Protein AF-A0A2E7LQ49-F1 (afdb_monomer_lite)

Secondary structure (DSSP, 8-state):
-EEE--SSSS-EEEEETTTEEEEE----S--GGGTTTSHHHHHHHHHHHHHHHHHTHHHHT--TT-EEEEEEHHHHHHHHHHHH------TTS-TTS----SEEEEES-----STT-

Radius of gyration: 13.6 Å; chains: 1; bounding box: 37×28×38 Å

pLDDT: mean 70.11, std 20.24, range [34.19, 93.44]

Foldseek 3Di:
DDWDDFDDDAFTWADDLPAETEGQGDGPPPDCVCVPVCLLVSLQRLLRRLLVCLVCVVVSVHDNQHYAYEYEAASLCSSVCLAPPDDSHDPVDDPVRGSHHPYYHYHNYDPDPDPVD

Sequence (117 aa):
MIPIAAAAGSGDVYVDGDVSCVATVTSGDGDISDCLIEFFACIEDGKSAIRWVREHASELGIDPNRLAAGGGSAGGHVAATTGVLKGLDNPAEDASVSSRPRALVLFNPVIDTTEKG

Structure (mmCIF, N/CA/C/O backbone):
data_AF-A0A2E7LQ49-F1
#
_entry.id   AF-A0A2E7LQ49-F1
#
loop_
_atom_site.group_PDB
_atom_site.id
_atom_site.type_symbol
_atom_site.label_atom_id
_atom_site.label_alt_id
_atom_site.label_comp_id
_atom_site.label_asym_id
_atom_site.label_entity_id
_atom_site.label_seq_id
_atom_site.pdbx_PDB_ins_code
_atom_site.Cartn_x
_atom_site.Cartn_y
_atom_site.Cartn_z
_atom_site.occupancy
_atom_site.B_iso_or_equiv
_atom_site.auth_seq_id
_atom_site.auth_comp_id
_atom_site.auth_asym_id
_atom_site.auth_atom_id
_atom_site.pdbx_PDB_model_num
ATOM 1 N N . MET A 1 1 ? -5.382 18.056 3.407 1.00 44.44 1 MET A N 1
ATOM 2 C CA . MET A 1 1 ? -4.162 17.224 3.349 1.00 44.44 1 MET A CA 1
ATOM 3 C C . MET A 1 1 ? -3.296 17.482 4.569 1.00 44.44 1 MET A C 1
ATOM 5 O O . MET A 1 1 ? -2.784 18.585 4.721 1.00 44.44 1 MET A O 1
ATOM 9 N N . ILE A 1 2 ? -3.187 16.489 5.450 1.00 36.31 2 ILE A N 1
ATOM 10 C CA . ILE A 1 2 ? -2.263 16.493 6.593 1.00 36.31 2 ILE A CA 1
ATOM 11 C C . ILE A 1 2 ? -1.133 15.513 6.239 1.00 36.31 2 ILE A C 1
ATOM 13 O O . ILE A 1 2 ? -1.457 14.379 5.876 1.00 36.31 2 ILE A O 1
ATOM 17 N N . PRO A 1 3 ? 0.150 15.919 6.282 1.00 41.72 3 PRO A N 1
ATOM 18 C CA . PRO A 1 3 ? 1.257 14.993 6.084 1.00 41.72 3 PRO A CA 1
ATOM 19 C C . PRO A 1 3 ? 1.373 14.083 7.307 1.00 41.72 3 PRO A C 1
ATOM 21 O O . PRO A 1 3 ? 1.399 14.562 8.443 1.00 41.72 3 PRO A O 1
ATOM 24 N N . ILE A 1 4 ? 1.431 12.775 7.078 1.00 47.84 4 ILE A N 1
ATOM 25 C CA . ILE A 1 4 ? 1.702 11.794 8.126 1.00 47.84 4 ILE A CA 1
ATOM 26 C C . ILE A 1 4 ? 2.939 11.009 7.707 1.00 47.84 4 ILE A C 1
ATOM 28 O O . ILE A 1 4 ? 2.953 10.366 6.659 1.00 47.84 4 ILE A O 1
ATOM 32 N N . ALA A 1 5 ? 3.986 11.074 8.527 1.00 42.88 5 ALA A N 1
ATOM 33 C CA . ALA A 1 5 ? 5.168 10.242 8.364 1.00 42.88 5 ALA A CA 1
ATOM 34 C C . ALA A 1 5 ? 4.822 8.831 8.859 1.00 42.88 5 ALA A C 1
ATOM 36 O O . ALA A 1 5 ? 4.771 8.597 10.066 1.0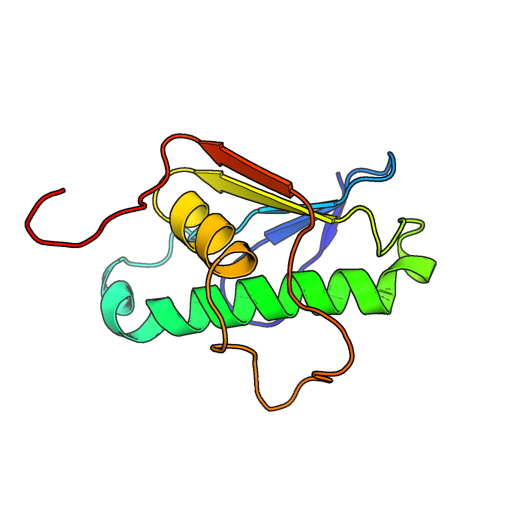0 42.88 5 ALA A O 1
ATOM 37 N N . ALA A 1 6 ? 4.531 7.909 7.944 1.00 44.59 6 ALA A N 1
ATOM 38 C CA . ALA A 1 6 ? 4.318 6.508 8.285 1.00 44.59 6 ALA A CA 1
ATOM 39 C C . ALA A 1 6 ? 5.563 5.695 7.902 1.00 44.59 6 ALA A C 1
ATOM 41 O O . ALA A 1 6 ? 6.025 5.788 6.772 1.00 44.59 6 ALA A O 1
ATOM 42 N N . ALA A 1 7 ? 6.075 4.944 8.883 1.00 38.78 7 ALA A N 1
ATOM 43 C CA . ALA A 1 7 ? 7.149 3.946 8.826 1.00 38.78 7 ALA A CA 1
ATOM 44 C C . ALA A 1 7 ? 8.398 4.306 7.984 1.00 38.78 7 ALA A C 1
ATOM 46 O O . ALA A 1 7 ? 8.489 4.016 6.802 1.00 38.78 7 ALA A O 1
ATOM 47 N N . ALA A 1 8 ? 9.365 4.911 8.684 1.00 36.47 8 ALA A N 1
ATOM 48 C CA . ALA A 1 8 ? 10.816 4.801 8.504 1.00 36.47 8 ALA A CA 1
ATOM 49 C C . ALA A 1 8 ? 11.389 4.758 7.073 1.00 36.47 8 ALA A C 1
ATOM 51 O O . ALA A 1 8 ? 11.779 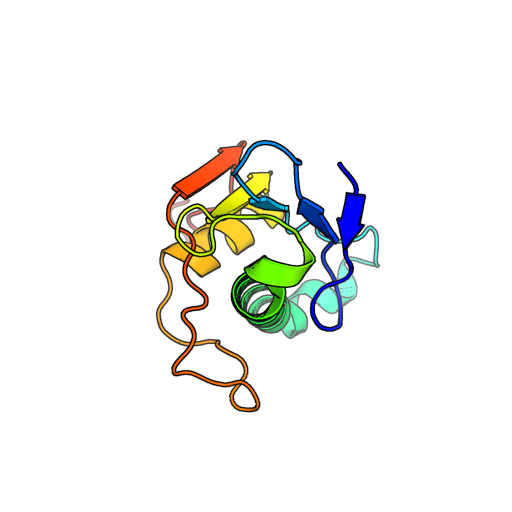3.699 6.617 1.00 36.47 8 ALA A O 1
ATOM 52 N N . GLY A 1 9 ? 11.658 5.923 6.474 1.00 37.69 9 GLY A N 1
ATOM 53 C CA . GLY A 1 9 ? 12.816 6.020 5.574 1.00 37.69 9 GLY A CA 1
ATOM 54 C C . GLY A 1 9 ? 12.702 6.995 4.420 1.00 37.69 9 GLY A C 1
ATOM 55 O O . GLY A 1 9 ? 13.626 7.780 4.226 1.00 37.69 9 GLY A O 1
ATOM 56 N N . SER A 1 10 ? 11.608 6.988 3.655 1.00 40.03 10 SER A N 1
ATOM 57 C CA . SER A 1 10 ? 11.687 7.645 2.340 1.00 40.03 10 SER A CA 1
ATOM 58 C C . SER A 1 10 ? 10.400 8.196 1.714 1.00 40.03 10 SER A C 1
ATOM 60 O O . SER A 1 10 ? 10.511 8.757 0.631 1.00 40.03 10 SER A O 1
ATOM 62 N N . GLY A 1 11 ? 9.214 8.129 2.341 1.00 43.34 11 GLY A N 1
ATOM 63 C CA . GLY A 1 11 ? 7.964 8.584 1.697 1.00 43.34 11 GLY A CA 1
ATOM 64 C C . GLY A 1 11 ? 6.945 9.281 2.608 1.00 43.34 11 GLY A C 1
ATOM 65 O O . GLY A 1 11 ? 6.770 8.915 3.768 1.00 43.34 11 GLY A O 1
ATOM 66 N N . ASP A 1 12 ? 6.232 10.266 2.053 1.00 46.38 12 ASP A N 1
ATOM 67 C CA . ASP A 1 12 ? 5.145 10.992 2.724 1.00 46.38 12 ASP A CA 1
ATOM 68 C C . ASP A 1 12 ? 3.773 10.344 2.456 1.00 46.38 12 ASP A C 1
ATOM 70 O O . ASP A 1 12 ? 3.353 10.162 1.313 1.00 46.38 12 ASP A O 1
ATOM 74 N N . VAL A 1 13 ? 2.987 10.066 3.498 1.00 51.34 13 VAL A N 1
ATOM 75 C CA . VAL A 1 13 ? 1.586 9.653 3.324 1.00 51.34 13 VAL A CA 1
ATOM 76 C C . VAL A 1 13 ? 0.675 10.875 3.377 1.00 51.34 13 VAL A C 1
ATOM 78 O O . VAL A 1 13 ? 0.699 11.639 4.344 1.00 51.34 13 VAL A O 1
ATOM 81 N N . TYR A 1 14 ? -0.188 11.031 2.367 1.00 50.12 14 TYR A N 1
ATOM 82 C CA . TYR A 1 14 ? -1.162 12.118 2.309 1.00 50.12 14 TYR A CA 1
ATOM 83 C C . TYR A 1 14 ? -2.570 11.594 2.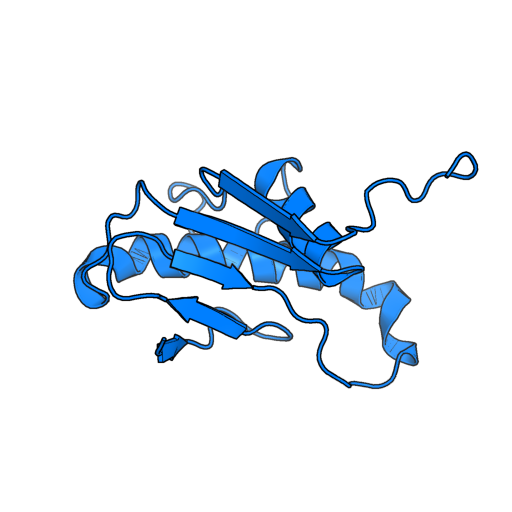604 1.00 50.12 14 TYR A C 1
ATOM 85 O O . TYR A 1 14 ? -3.153 10.802 1.860 1.00 50.12 14 TYR A O 1
ATOM 93 N N . VAL A 1 15 ? -3.149 12.074 3.704 1.00 48.78 15 VAL A N 1
ATOM 94 C CA . VAL A 1 15 ? -4.546 11.801 4.053 1.00 48.78 15 VAL A CA 1
ATOM 95 C C . VAL A 1 15 ? -5.395 13.007 3.665 1.00 48.78 15 VAL A C 1
ATOM 97 O O . VAL A 1 15 ? -5.160 14.128 4.139 1.00 48.78 15 VAL A O 1
ATOM 100 N N . ASP A 1 16 ? -6.367 12.787 2.778 1.00 42.12 16 ASP A N 1
ATOM 101 C CA . ASP A 1 16 ? -7.430 13.751 2.516 1.00 42.12 16 ASP A CA 1
ATOM 102 C C . ASP A 1 16 ? -8.670 13.389 3.340 1.00 42.12 16 ASP A C 1
ATOM 104 O O . ASP A 1 16 ? -9.042 12.220 3.441 1.00 42.12 16 ASP A O 1
ATOM 108 N N . GLY A 1 17 ? -9.268 14.395 3.982 1.00 36.28 17 GLY A N 1
ATOM 109 C CA . GLY A 1 17 ? -10.305 14.219 5.009 1.00 36.28 17 GLY A CA 1
ATOM 110 C C . GLY A 1 17 ? -11.628 13.650 4.490 1.00 36.28 17 GLY A C 1
ATOM 111 O O . GLY A 1 17 ? -12.472 13.251 5.288 1.00 36.28 17 GLY A O 1
ATOM 112 N N . ASP A 1 18 ? -11.797 13.558 3.170 1.00 34.19 18 ASP A N 1
ATOM 113 C CA . ASP A 1 18 ? -12.946 12.940 2.522 1.00 34.19 18 ASP A CA 1
ATOM 114 C C . ASP A 1 18 ? -12.641 11.481 2.150 1.00 34.19 18 ASP A C 1
ATOM 116 O O . ASP A 1 18 ? -12.414 11.129 0.998 1.00 34.19 18 ASP A O 1
ATOM 120 N N . VAL A 1 19 ? -12.701 10.591 3.144 1.00 34.31 19 VAL A N 1
ATOM 121 C CA . VAL A 1 19 ? -12.941 9.137 2.990 1.00 34.31 19 VAL A CA 1
ATOM 122 C C . VAL A 1 19 ? -11.986 8.330 2.079 1.00 34.31 19 VAL A C 1
ATOM 124 O O . VAL A 1 19 ? -12.245 7.146 1.841 1.00 34.31 19 VAL A O 1
ATOM 127 N N . SER A 1 20 ? -10.888 8.910 1.585 1.00 38.00 20 SER A N 1
ATOM 128 C CA . SER A 1 20 ? -9.875 8.235 0.766 1.00 38.00 20 SER A CA 1
ATOM 129 C C . SER A 1 20 ? -8.466 8.737 1.073 1.00 38.00 20 SER A C 1
ATOM 131 O O . SER A 1 20 ? -8.113 9.862 0.732 1.00 38.00 20 SER A O 1
ATOM 133 N N . CYS A 1 21 ? -7.637 7.886 1.678 1.00 40.62 21 CYS A N 1
ATOM 134 C CA . CYS A 1 21 ? -6.207 8.167 1.833 1.00 40.62 21 CYS A CA 1
ATOM 135 C C . CYS A 1 21 ? -5.456 7.785 0.564 1.00 40.62 21 CYS A C 1
ATOM 137 O O . CYS A 1 21 ? -5.745 6.732 -0.007 1.00 40.62 21 CYS A O 1
ATOM 139 N N . VAL A 1 22 ? -4.468 8.592 0.173 1.00 47.72 22 VAL A N 1
ATOM 140 C CA . VAL A 1 22 ? -3.517 8.270 -0.893 1.00 47.72 22 VAL A CA 1
ATOM 141 C C . VAL A 1 22 ? -2.124 8.201 -0.272 1.00 47.72 22 VAL A C 1
ATOM 143 O O . VAL A 1 22 ? -1.545 9.220 0.097 1.00 47.72 22 VAL A O 1
ATOM 146 N N . ALA A 1 23 ? -1.565 6.998 -0.142 1.00 48.19 23 ALA A N 1
ATOM 147 C CA . ALA A 1 23 ? -0.137 6.873 0.146 1.00 48.19 23 ALA A CA 1
ATOM 148 C C . ALA A 1 23 ? 0.638 7.311 -1.108 1.00 48.19 23 ALA A C 1
ATOM 150 O O . ALA A 1 23 ? 0.550 6.635 -2.138 1.00 48.19 23 ALA A O 1
ATOM 151 N N . THR A 1 24 ? 1.330 8.454 -1.040 1.00 46.97 24 THR A N 1
ATOM 152 C CA . THR A 1 24 ? 2.142 8.977 -2.145 1.00 46.97 24 THR A CA 1
ATOM 153 C C . THR A 1 24 ? 3.603 8.691 -1.858 1.00 46.97 24 THR A C 1
ATOM 155 O O . THR A 1 24 ? 4.260 9.440 -1.152 1.00 46.97 24 THR A O 1
ATOM 158 N N . VAL A 1 25 ? 4.147 7.621 -2.428 1.00 47.88 25 VAL A N 1
ATOM 159 C CA . VAL A 1 25 ? 5.580 7.364 -2.267 1.00 47.88 25 VAL A CA 1
ATOM 160 C C . VAL A 1 25 ? 6.343 8.301 -3.201 1.00 47.88 25 VAL A C 1
ATOM 162 O O . VAL A 1 25 ? 6.338 8.113 -4.418 1.00 47.88 25 VAL A O 1
ATOM 165 N N . THR A 1 26 ? 6.955 9.348 -2.655 1.00 42.84 26 THR A N 1
ATOM 166 C CA . THR A 1 26 ? 7.909 10.203 -3.366 1.00 42.84 26 THR A CA 1
ATOM 167 C C . THR A 1 26 ? 9.312 9.701 -3.060 1.00 42.84 26 THR A C 1
ATOM 169 O O . THR A 1 26 ? 9.647 9.496 -1.907 1.00 42.84 26 THR A O 1
ATOM 172 N N . SER A 1 27 ? 10.152 9.485 -4.072 1.00 42.22 27 SER A N 1
ATOM 173 C CA . SER A 1 27 ? 11.589 9.348 -3.826 1.00 42.22 27 SER A CA 1
ATOM 174 C C . SER A 1 27 ? 12.094 10.716 -3.364 1.00 42.22 27 SER A C 1
ATOM 176 O O . SER A 1 27 ? 12.035 11.662 -4.151 1.00 42.22 27 SER A O 1
ATOM 178 N N . GLY A 1 28 ? 12.508 10.858 -2.104 1.00 39.88 28 GLY A N 1
ATOM 179 C CA . GLY A 1 28 ? 13.121 12.099 -1.621 1.00 39.88 28 GLY A CA 1
ATOM 180 C C . GLY A 1 28 ? 14.347 12.490 -2.457 1.00 39.88 28 GLY A C 1
ATOM 181 O O . GLY A 1 28 ? 15.008 11.622 -3.022 1.00 39.88 28 GLY A O 1
ATOM 182 N N . ASP A 1 29 ? 14.662 13.788 -2.514 1.00 40.16 29 ASP A N 1
ATOM 183 C CA . ASP A 1 29 ? 15.798 14.401 -3.235 1.00 40.16 29 ASP A CA 1
ATOM 184 C C . ASP A 1 29 ? 17.200 13.990 -2.698 1.00 40.16 29 ASP A C 1
ATOM 186 O O . ASP A 1 29 ? 18.171 14.743 -2.802 1.00 40.16 29 ASP A O 1
ATOM 190 N N . GLY A 1 30 ? 17.317 12.814 -2.077 1.00 39.47 30 GLY A N 1
ATOM 191 C CA . GLY A 1 30 ? 18.569 12.220 -1.623 1.00 39.47 30 GLY A CA 1
ATOM 192 C C . GLY A 1 30 ? 19.362 11.639 -2.792 1.00 39.47 30 GLY A C 1
ATOM 193 O O . GLY A 1 30 ? 18.799 11.089 -3.735 1.00 39.47 30 GLY A O 1
ATOM 194 N N . ASP A 1 31 ? 20.678 11.810 -2.730 1.00 36.88 31 ASP A N 1
ATOM 195 C CA . ASP A 1 31 ? 21.666 11.431 -3.739 1.00 36.88 31 ASP A CA 1
ATOM 196 C C . ASP A 1 31 ? 21.377 10.056 -4.388 1.00 36.88 31 ASP A C 1
ATOM 198 O O . ASP A 1 31 ? 21.218 9.041 -3.712 1.00 36.88 31 ASP A O 1
ATOM 202 N N . ILE A 1 32 ? 21.335 10.003 -5.725 1.00 41.12 32 ILE A N 1
ATOM 203 C CA . ILE A 1 32 ? 20.921 8.826 -6.524 1.00 41.12 32 ILE A CA 1
ATOM 204 C C . ILE A 1 32 ? 21.874 7.616 -6.388 1.00 41.12 32 ILE A C 1
ATOM 206 O O . ILE A 1 32 ? 21.680 6.576 -7.019 1.00 41.12 32 ILE A O 1
ATOM 210 N N . SER A 1 33 ? 22.933 7.751 -5.589 1.00 36.38 33 SER A N 1
ATOM 211 C CA . SER A 1 33 ? 23.966 6.743 -5.355 1.00 36.38 33 SER A CA 1
ATOM 212 C C . SER A 1 33 ? 23.539 5.621 -4.391 1.00 36.38 33 SER A C 1
ATOM 214 O O . SER A 1 33 ? 24.107 4.533 -4.480 1.00 36.38 33 SER A O 1
ATOM 216 N N 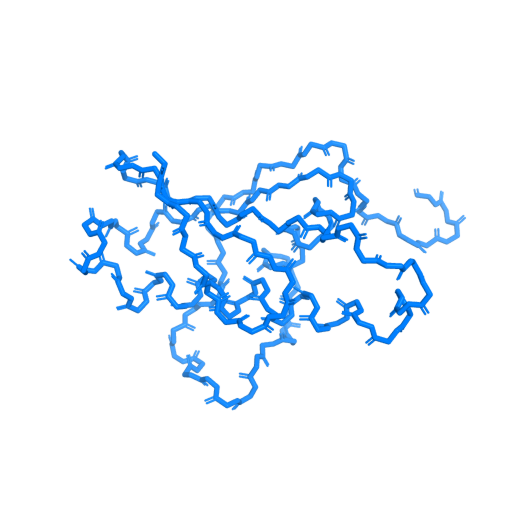. ASP A 1 34 ? 22.479 5.807 -3.594 1.00 40.91 34 ASP A N 1
ATOM 217 C CA . ASP A 1 34 ? 21.877 4.754 -2.744 1.00 40.91 34 ASP A CA 1
ATOM 218 C C . ASP A 1 34 ? 20.837 3.871 -3.486 1.00 40.91 34 ASP A C 1
ATOM 220 O O . ASP A 1 34 ? 20.316 2.881 -2.965 1.00 40.91 34 ASP A O 1
ATOM 224 N N . CYS A 1 35 ? 20.563 4.169 -4.760 1.00 34.88 35 CYS A N 1
ATOM 225 C CA . CYS A 1 35 ? 19.390 3.686 -5.501 1.00 34.88 35 CYS A CA 1
ATOM 226 C C . CYS A 1 35 ? 19.389 2.181 -5.874 1.00 34.88 35 CYS A C 1
ATOM 228 O O . CYS A 1 35 ? 18.382 1.671 -6.362 1.00 34.88 35 CYS A O 1
ATOM 230 N N . LEU A 1 36 ? 20.474 1.431 -5.636 1.00 38.91 36 LEU A N 1
ATOM 231 C CA . LEU A 1 36 ? 20.522 -0.017 -5.926 1.00 38.91 36 LEU A CA 1
ATOM 232 C C . LEU A 1 36 ? 20.347 -0.921 -4.695 1.00 38.91 36 LEU A C 1
ATOM 234 O O . LEU A 1 36 ? 20.045 -2.102 -4.864 1.00 38.91 36 LEU A O 1
ATOM 238 N N . ILE A 1 37 ? 20.502 -0.391 -3.478 1.00 43.25 37 ILE A N 1
ATOM 239 C CA . ILE A 1 37 ? 20.308 -1.140 -2.220 1.00 43.25 37 ILE A CA 1
ATOM 240 C C . ILE A 1 37 ? 18.916 -0.850 -1.615 1.00 43.25 37 ILE A C 1
ATOM 242 O O . ILE A 1 37 ? 18.335 -1.718 -0.971 1.00 43.25 37 ILE A O 1
ATOM 246 N N . GLU A 1 38 ? 18.324 0.308 -1.922 1.00 58.66 38 GLU A N 1
ATOM 247 C CA . GLU A 1 38 ? 17.101 0.832 -1.287 1.00 58.66 38 GLU A CA 1
ATOM 248 C C . GLU A 1 38 ? 15.773 0.453 -1.976 1.00 58.66 38 GLU A C 1
ATOM 250 O O . GLU A 1 38 ? 14.706 0.629 -1.398 1.00 58.66 38 GLU A O 1
ATOM 255 N N . PHE A 1 39 ? 15.770 -0.088 -3.200 1.00 66.38 39 PHE A N 1
ATOM 256 C CA . PHE A 1 39 ? 14.513 -0.262 -3.952 1.00 66.38 39 PHE A CA 1
ATOM 257 C C . PHE A 1 39 ? 13.491 -1.180 -3.253 1.00 66.38 39 PHE A C 1
ATOM 259 O O . PHE A 1 39 ? 12.301 -0.868 -3.199 1.00 66.38 39 PHE A O 1
ATOM 266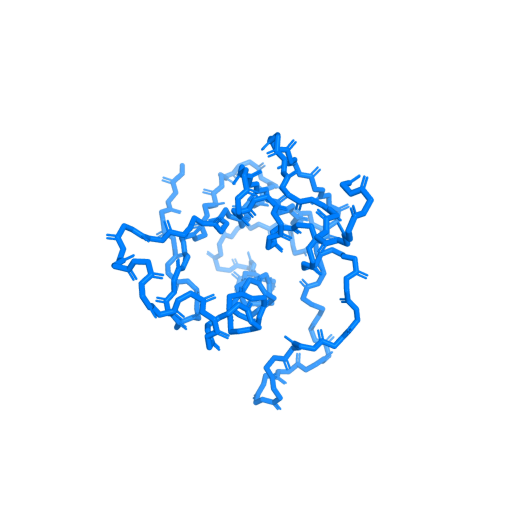 N N . PHE A 1 40 ? 13.942 -2.311 -2.700 1.00 76.69 40 PHE A N 1
ATOM 267 C CA . PHE A 1 40 ? 13.063 -3.199 -1.935 1.00 76.69 40 PHE A CA 1
ATOM 268 C C . PHE A 1 40 ? 12.631 -2.580 -0.601 1.00 76.69 40 PHE A C 1
ATOM 270 O O . PHE A 1 40 ? 11.507 -2.838 -0.176 1.00 76.69 40 PHE A O 1
ATOM 277 N N . ALA A 1 41 ? 13.473 -1.733 0.003 1.00 71.19 41 ALA A N 1
ATOM 278 C CA . ALA A 1 41 ? 13.127 -0.978 1.204 1.00 71.19 41 ALA A CA 1
ATOM 279 C C . ALA A 1 41 ? 12.000 0.023 0.911 1.00 71.19 41 ALA A C 1
ATOM 281 O O . ALA A 1 41 ? 11.004 0.026 1.618 1.00 71.19 41 ALA A O 1
ATOM 282 N N . CYS A 1 42 ? 12.040 0.743 -0.217 1.00 71.38 42 CYS A N 1
ATOM 283 C CA . CYS A 1 42 ? 10.940 1.633 -0.608 1.00 71.38 42 CYS A CA 1
ATOM 284 C C . CYS A 1 42 ? 9.599 0.891 -0.779 1.00 71.38 42 CYS A C 1
ATOM 286 O O . CYS A 1 42 ? 8.536 1.434 -0.477 1.00 71.38 42 CYS A O 1
ATOM 288 N N . ILE A 1 43 ? 9.623 -0.350 -1.284 1.00 77.75 43 ILE A N 1
ATOM 289 C CA . ILE A 1 43 ? 8.410 -1.178 -1.395 1.00 77.75 43 ILE A CA 1
ATOM 290 C C . ILE A 1 43 ? 7.907 -1.593 -0.011 1.00 77.75 43 ILE A C 1
ATOM 292 O O . ILE A 1 43 ? 6.696 -1.551 0.232 1.00 77.75 43 ILE A O 1
ATOM 296 N N . GLU A 1 44 ? 8.822 -1.996 0.869 1.00 82.62 44 GLU A N 1
ATOM 297 C CA . GLU A 1 44 ? 8.523 -2.344 2.255 1.00 82.62 44 GLU A CA 1
ATOM 298 C C . GLU A 1 44 ? 7.918 -1.153 3.008 1.00 82.62 44 GLU A C 1
ATOM 300 O O . GLU A 1 44 ? 6.838 -1.294 3.585 1.00 82.62 44 GLU A O 1
ATOM 305 N N . ASP A 1 45 ? 8.522 0.032 2.911 1.00 75.19 45 ASP A N 1
ATOM 306 C CA . ASP A 1 45 ? 8.028 1.287 3.489 1.00 75.19 45 ASP A CA 1
ATOM 307 C C . ASP A 1 45 ? 6.636 1.627 2.953 1.00 75.19 45 ASP A C 1
ATOM 309 O O . ASP A 1 45 ? 5.712 1.906 3.716 1.00 75.19 45 ASP A O 1
ATOM 313 N N . GLY A 1 46 ? 6.432 1.536 1.634 1.00 76.75 46 GLY A N 1
ATOM 314 C CA . GLY A 1 46 ? 5.135 1.807 1.014 1.00 76.75 46 GLY A CA 1
ATOM 315 C C . GLY A 1 46 ? 4.027 0.869 1.514 1.00 76.75 46 GLY A C 1
ATOM 316 O O . GLY A 1 46 ? 2.889 1.295 1.727 1.00 76.75 46 GLY A O 1
ATOM 317 N N . LYS A 1 47 ? 4.346 -0.411 1.737 1.00 85.12 47 LYS A N 1
ATOM 318 C CA . LYS A 1 47 ? 3.423 -1.399 2.321 1.00 85.12 47 LYS A CA 1
ATOM 319 C C . LYS A 1 47 ? 3.153 -1.125 3.802 1.00 85.12 47 LYS A C 1
ATOM 321 O O . LYS A 1 47 ? 1.989 -1.162 4.215 1.00 85.12 47 LYS A O 1
ATOM 326 N N . SER A 1 48 ? 4.201 -0.822 4.560 1.00 83.88 48 SER A N 1
ATOM 327 C CA . SER A 1 48 ? 4.156 -0.483 5.987 1.00 83.88 48 SER A CA 1
ATOM 328 C C . SER A 1 48 ? 3.305 0.767 6.223 1.00 83.88 48 SER A C 1
ATOM 330 O O . SER A 1 48 ? 2.408 0.781 7.061 1.00 83.88 48 SER A O 1
ATOM 332 N N . ALA A 1 49 ? 3.457 1.783 5.374 1.00 78.38 49 ALA A N 1
ATOM 333 C CA . ALA A 1 49 ? 2.648 2.993 5.385 1.00 78.38 49 ALA A CA 1
ATOM 334 C C . ALA A 1 49 ? 1.144 2.712 5.222 1.00 78.38 49 ALA A C 1
ATOM 336 O O . ALA A 1 49 ? 0.320 3.226 5.981 1.00 78.38 49 ALA A O 1
ATOM 337 N N . ILE A 1 50 ? 0.758 1.866 4.260 1.00 83.44 50 ILE A N 1
ATOM 338 C CA . ILE A 1 50 ? -0.654 1.505 4.046 1.00 83.44 50 ILE A CA 1
ATOM 339 C C . ILE A 1 50 ? -1.209 0.724 5.241 1.00 83.44 50 ILE A C 1
ATOM 341 O O . ILE A 1 50 ? -2.361 0.942 5.632 1.00 83.44 50 ILE A O 1
ATOM 345 N N . ARG A 1 51 ? -0.408 -0.179 5.817 1.00 89.25 51 ARG A N 1
ATOM 346 C CA . ARG A 1 51 ? -0.772 -0.944 7.014 1.00 89.25 51 ARG A CA 1
ATOM 347 C C . ARG A 1 51 ? -0.981 -0.020 8.210 1.00 89.25 51 ARG A C 1
ATOM 349 O O . ARG A 1 51 ? -2.047 -0.059 8.818 1.00 89.25 51 ARG A O 1
ATOM 356 N N . TRP A 1 52 ? -0.039 0.881 8.462 1.00 86.50 52 TRP A N 1
ATOM 357 C CA . TRP A 1 52 ? -0.114 1.847 9.551 1.00 86.50 52 TRP A CA 1
ATOM 358 C C . TRP A 1 52 ? -1.369 2.723 9.450 1.00 86.50 52 TRP A C 1
ATOM 360 O O . TRP A 1 52 ? -2.120 2.850 10.416 1.00 86.50 52 TRP A O 1
ATOM 370 N N . VAL A 1 53 ? -1.671 3.260 8.261 1.00 82.25 53 VAL A N 1
ATOM 371 C CA . VAL A 1 53 ? -2.898 4.050 8.030 1.00 82.25 53 VAL A CA 1
ATOM 372 C C . VAL A 1 53 ? -4.149 3.225 8.326 1.00 82.25 53 VAL A C 1
ATOM 374 O O . VAL A 1 53 ? -5.124 3.740 8.870 1.00 82.25 53 VAL A O 1
ATOM 377 N N . ARG A 1 54 ? -4.137 1.938 7.970 1.00 89.06 54 ARG A N 1
ATOM 378 C CA . ARG A 1 54 ? -5.251 1.022 8.224 1.00 89.06 54 ARG A CA 1
ATOM 379 C C . ARG A 1 54 ? -5.439 0.743 9.717 1.00 89.06 54 ARG A C 1
ATOM 381 O O . ARG A 1 54 ? -6.582 0.705 10.164 1.00 89.06 54 ARG A O 1
ATOM 388 N N . GLU A 1 55 ? -4.354 0.584 10.469 1.00 90.62 55 GLU A N 1
ATOM 389 C CA . GLU A 1 55 ? -4.368 0.396 11.928 1.00 90.62 55 GLU A CA 1
ATOM 390 C C . GLU A 1 55 ? -4.876 1.641 12.663 1.00 90.62 55 GLU A C 1
ATOM 392 O O . GLU A 1 55 ? -5.684 1.532 13.582 1.00 90.62 55 GLU A O 1
ATOM 397 N N . HIS A 1 56 ? -4.481 2.828 12.200 1.00 86.38 56 HIS A N 1
ATOM 398 C CA . HIS A 1 56 ? -4.815 4.109 12.831 1.00 86.38 56 HIS A CA 1
ATOM 399 C C . HIS A 1 56 ? -6.065 4.762 12.221 1.00 86.38 56 HIS A C 1
ATOM 401 O O . HIS A 1 56 ? -6.374 5.922 12.489 1.00 86.38 56 HIS A O 1
ATOM 407 N N . ALA A 1 57 ? -6.837 4.027 11.415 1.00 84.81 57 ALA A N 1
ATOM 408 C CA . ALA A 1 57 ? -7.955 4.582 10.656 1.00 84.81 57 ALA A CA 1
ATOM 409 C C . ALA A 1 57 ? -9.014 5.276 11.534 1.00 84.81 57 ALA A C 1
ATOM 411 O O . ALA A 1 57 ? -9.554 6.315 11.153 1.00 84.81 57 ALA A O 1
ATOM 412 N N . SER A 1 58 ? -9.271 4.742 12.734 1.00 87.56 58 SER A N 1
ATOM 413 C CA . SER A 1 58 ? -10.199 5.351 13.694 1.00 87.56 58 SER A CA 1
ATOM 414 C C . SER A 1 58 ? -9.706 6.701 14.218 1.00 87.56 58 SER A C 1
ATOM 416 O O . SER A 1 58 ? -10.524 7.584 14.462 1.00 87.56 58 SER A O 1
ATOM 418 N N . GLU A 1 59 ? -8.397 6.860 14.410 1.00 85.44 59 GLU A N 1
ATOM 419 C CA . GLU A 1 59 ? -7.783 8.101 14.900 1.00 85.44 59 GLU A CA 1
ATOM 420 C C . GLU A 1 59 ? -7.763 9.172 13.808 1.00 85.44 59 GLU A C 1
ATOM 422 O O . GLU A 1 59 ? -7.937 10.358 14.077 1.00 85.44 59 GLU A O 1
ATOM 427 N N . LEU A 1 60 ? -7.607 8.732 12.559 1.00 79.00 60 LEU A N 1
ATOM 428 C CA . LEU A 1 60 ? -7.575 9.585 11.376 1.00 79.00 60 LEU A CA 1
ATOM 429 C C . LEU A 1 60 ? -8.973 9.937 10.842 1.00 79.00 60 LEU A C 1
ATOM 431 O O . LEU A 1 60 ? -9.090 10.804 9.980 1.00 79.00 60 LEU A O 1
ATOM 435 N N . GLY A 1 61 ? -10.030 9.279 11.331 1.00 82.12 61 GLY A N 1
ATOM 436 C CA . GLY A 1 61 ? -11.403 9.487 10.860 1.00 82.12 61 GLY A CA 1
ATOM 437 C C . GLY A 1 61 ? -11.657 8.975 9.436 1.00 82.12 61 GLY A C 1
ATOM 438 O O . GLY A 1 61 ? -12.511 9.509 8.732 1.00 82.12 61 GLY A O 1
ATOM 439 N N . ILE A 1 62 ? -10.918 7.954 9.000 1.00 79.75 62 ILE A N 1
ATOM 440 C CA . ILE A 1 62 ? -10.955 7.406 7.634 1.00 79.75 62 ILE A CA 1
ATOM 441 C C . ILE A 1 62 ? -11.555 5.997 7.617 1.00 79.75 62 ILE A C 1
ATOM 443 O O . ILE A 1 62 ? -11.533 5.277 8.614 1.00 79.75 62 ILE A O 1
ATOM 447 N N . ASP A 1 63 ? -12.050 5.560 6.458 1.00 85.81 63 ASP A N 1
ATOM 448 C CA . ASP A 1 63 ? -12.476 4.171 6.267 1.00 85.81 63 ASP A CA 1
ATOM 449 C C . ASP A 1 63 ? -11.260 3.289 5.901 1.00 85.81 63 ASP A C 1
ATOM 451 O O . ASP A 1 63 ? -10.703 3.444 4.805 1.00 85.81 63 ASP A O 1
ATOM 455 N N . PRO A 1 64 ? -10.857 2.316 6.748 1.00 86.81 64 PRO A N 1
ATOM 456 C CA . PRO A 1 64 ? -9.715 1.429 6.479 1.00 86.81 64 PRO A CA 1
ATOM 457 C C . PRO A 1 64 ? -9.892 0.561 5.217 1.00 86.81 64 PRO A C 1
ATOM 459 O O . PRO A 1 64 ? -8.924 -0.017 4.700 1.00 86.81 64 PRO A O 1
ATOM 462 N N . ASN A 1 65 ? -11.123 0.461 4.700 1.00 88.38 65 ASN A N 1
ATOM 463 C CA . ASN A 1 65 ? -11.468 -0.243 3.468 1.00 88.38 65 ASN A CA 1
ATOM 464 C C . ASN A 1 65 ? -11.449 0.647 2.220 1.00 88.38 65 ASN A C 1
ATOM 466 O O . ASN A 1 65 ? -11.755 0.149 1.134 1.00 88.38 65 ASN A O 1
ATOM 470 N N . ARG A 1 66 ? -11.092 1.931 2.337 1.00 85.94 66 ARG A N 1
ATOM 471 C CA . ARG A 1 66 ? -11.072 2.902 1.230 1.00 85.94 66 ARG A CA 1
ATOM 472 C C . ARG A 1 66 ? -9.717 3.597 1.090 1.00 85.94 66 ARG A C 1
ATOM 474 O O . ARG A 1 66 ? -9.632 4.802 0.897 1.00 85.94 66 ARG A O 1
ATOM 481 N N . LEU A 1 67 ? -8.646 2.813 1.145 1.00 82.38 67 LEU A N 1
ATOM 482 C CA . LEU A 1 67 ? -7.280 3.304 0.949 1.00 82.38 67 LEU A CA 1
ATOM 483 C C . LEU A 1 67 ? -6.856 3.153 -0.516 1.00 82.38 67 LEU A C 1
ATOM 485 O O . LEU A 1 67 ? -7.023 2.079 -1.099 1.00 82.38 67 LEU A O 1
ATOM 489 N N . ALA A 1 68 ? -6.281 4.199 -1.095 1.00 83.69 68 ALA A N 1
ATOM 490 C CA . ALA A 1 68 ? -5.626 4.189 -2.395 1.00 83.69 68 ALA A CA 1
ATOM 491 C C . ALA A 1 68 ? -4.115 4.432 -2.229 1.00 83.69 68 ALA A C 1
ATOM 493 O O . ALA A 1 68 ? -3.661 4.972 -1.223 1.00 83.69 68 ALA A O 1
ATOM 494 N N . ALA A 1 69 ? -3.330 4.027 -3.221 1.00 80.75 69 ALA A N 1
ATOM 495 C CA . ALA A 1 69 ? -1.931 4.427 -3.343 1.00 80.75 69 ALA A CA 1
ATOM 496 C C . ALA A 1 69 ? -1.734 5.142 -4.678 1.00 80.75 69 ALA A C 1
ATOM 498 O O . ALA A 1 69 ? -2.417 4.835 -5.660 1.00 80.75 69 ALA A O 1
ATOM 499 N N . GLY A 1 70 ? -0.823 6.104 -4.729 1.00 80.31 70 GLY A N 1
ATOM 500 C CA . GLY A 1 70 ? -0.569 6.854 -5.948 1.00 80.31 70 GLY A CA 1
ATOM 501 C C . GLY A 1 70 ? 0.858 7.355 -6.037 1.00 80.31 70 GLY A C 1
ATOM 502 O O . GLY A 1 70 ? 1.576 7.407 -5.048 1.00 80.31 70 GLY A O 1
ATOM 503 N N . GLY A 1 71 ? 1.293 7.688 -7.244 1.00 75.31 71 GLY A N 1
ATOM 504 C CA . GLY A 1 71 ? 2.660 8.145 -7.456 1.00 75.31 71 GLY A CA 1
ATOM 505 C C . GLY A 1 71 ? 2.991 8.352 -8.923 1.00 75.31 71 GLY A C 1
ATOM 506 O O . GLY A 1 71 ? 2.287 7.854 -9.808 1.00 75.31 71 GLY A O 1
ATOM 507 N N . GLY A 1 72 ? 4.071 9.095 -9.166 1.00 76.12 72 GLY A N 1
ATOM 508 C CA . GLY A 1 72 ? 4.593 9.351 -10.502 1.00 76.12 72 GLY A CA 1
ATOM 509 C C . GLY A 1 72 ? 5.993 8.789 -10.723 1.00 76.12 72 GLY A C 1
ATOM 510 O O . GLY A 1 72 ? 6.764 8.700 -9.771 1.00 76.12 72 GLY A O 1
ATOM 511 N N . SER A 1 73 ? 6.344 8.421 -11.961 1.00 81.31 73 SER A N 1
ATOM 512 C CA . SER A 1 73 ? 7.697 7.941 -12.308 1.00 81.31 73 SER A CA 1
ATOM 513 C C . SER A 1 73 ? 8.155 6.771 -11.407 1.00 81.31 73 SER A C 1
ATOM 515 O O . SER A 1 73 ? 7.450 5.761 -11.321 1.00 81.31 73 SER A O 1
ATOM 517 N N . ALA A 1 74 ? 9.287 6.898 -10.704 1.00 70.88 74 ALA A N 1
ATOM 518 C CA . ALA A 1 74 ? 9.770 5.936 -9.709 1.00 70.88 74 ALA A CA 1
ATOM 519 C C . ALA A 1 74 ? 8.790 5.744 -8.533 1.00 70.88 74 ALA A C 1
ATOM 521 O O . ALA A 1 74 ? 8.535 4.617 -8.119 1.00 70.88 74 ALA A O 1
ATOM 522 N N . GLY A 1 75 ? 8.144 6.812 -8.058 1.00 72.06 75 GLY A N 1
ATOM 523 C CA . GLY A 1 75 ? 7.095 6.728 -7.035 1.00 72.06 75 GLY A CA 1
ATOM 524 C C . GLY A 1 75 ? 5.845 5.983 -7.514 1.00 72.06 75 GLY A C 1
ATOM 525 O O . GLY A 1 75 ? 5.191 5.270 -6.755 1.00 72.06 75 GLY A O 1
ATOM 526 N N . GLY A 1 76 ? 5.544 6.076 -8.813 1.00 77.44 76 GLY A N 1
ATOM 527 C CA . GLY A 1 76 ? 4.498 5.284 -9.461 1.00 77.44 76 GLY A CA 1
ATOM 528 C C . GLY A 1 76 ? 4.825 3.788 -9.494 1.00 77.44 76 GLY A C 1
ATOM 529 O O . GLY A 1 76 ? 3.918 2.969 -9.356 1.00 77.44 76 GLY A O 1
ATOM 530 N N . HIS A 1 77 ? 6.110 3.431 -9.604 1.00 83.06 77 HIS A N 1
ATOM 531 C CA . HIS A 1 77 ? 6.563 2.045 -9.478 1.00 83.06 77 HIS A CA 1
ATOM 532 C C . HIS A 1 77 ? 6.281 1.505 -8.078 1.00 83.06 77 HIS A C 1
ATOM 534 O O . HIS A 1 77 ? 5.669 0.449 -7.940 1.00 83.06 77 HIS A O 1
ATOM 540 N N . VAL A 1 78 ? 6.665 2.250 -7.036 1.00 79.44 78 VAL A N 1
ATOM 541 C CA . VAL A 1 78 ? 6.425 1.826 -5.651 1.00 79.44 78 VAL A CA 1
ATOM 542 C C . VAL A 1 78 ? 4.926 1.734 -5.360 1.00 79.44 78 VAL A C 1
ATOM 544 O O . VAL A 1 78 ? 4.450 0.723 -4.848 1.00 79.44 78 VAL A O 1
ATOM 547 N N . ALA A 1 79 ? 4.136 2.732 -5.767 1.00 81.25 79 ALA A N 1
ATOM 548 C CA . ALA A 1 79 ? 2.683 2.668 -5.631 1.00 81.25 79 ALA A CA 1
ATOM 549 C C . ALA A 1 79 ? 2.109 1.412 -6.315 1.00 81.25 79 ALA A C 1
ATOM 551 O O . ALA A 1 79 ? 1.303 0.697 -5.718 1.00 81.25 79 ALA A O 1
ATOM 552 N N . ALA A 1 80 ? 2.566 1.082 -7.527 1.00 87.56 80 ALA A N 1
ATOM 553 C CA . ALA A 1 80 ? 2.137 -0.122 -8.232 1.00 87.56 80 ALA A CA 1
ATOM 554 C C . ALA A 1 80 ? 2.521 -1.416 -7.493 1.00 87.56 80 ALA A C 1
ATOM 556 O O . ALA A 1 80 ? 1.688 -2.321 -7.371 1.00 87.56 80 ALA A O 1
ATOM 557 N N . THR A 1 81 ? 3.737 -1.519 -6.953 1.00 87.38 81 THR A N 1
ATOM 558 C CA . THR A 1 81 ? 4.202 -2.733 -6.265 1.00 87.38 81 THR A CA 1
ATOM 559 C C . THR A 1 81 ? 3.476 -2.976 -4.943 1.00 87.38 81 THR A C 1
ATOM 561 O O . THR A 1 81 ? 3.172 -4.133 -4.655 1.00 87.38 81 THR A O 1
ATOM 564 N N . THR A 1 82 ? 3.070 -1.940 -4.194 1.00 85.75 82 THR A N 1
ATOM 565 C CA . THR A 1 82 ? 2.209 -2.123 -2.997 1.00 85.75 82 THR A CA 1
ATOM 566 C C . THR A 1 82 ? 0.868 -2.790 -3.331 1.00 85.75 82 THR A C 1
ATOM 568 O O . THR A 1 82 ? 0.313 -3.553 -2.537 1.00 85.75 82 THR A O 1
ATOM 571 N N . GLY A 1 83 ? 0.342 -2.533 -4.532 1.00 89.06 83 GLY A N 1
ATOM 572 C CA . GLY A 1 83 ? -0.888 -3.133 -5.033 1.00 89.06 83 GLY A CA 1
ATOM 573 C C . GLY A 1 83 ? -0.687 -4.528 -5.612 1.00 89.06 83 GLY A C 1
ATOM 574 O O . GLY A 1 83 ? -1.521 -5.404 -5.388 1.00 89.06 83 GLY A O 1
ATOM 575 N N . VAL A 1 84 ? 0.379 -4.744 -6.379 1.00 89.81 84 VAL A N 1
ATOM 576 C CA . VAL A 1 84 ? 0.511 -5.916 -7.261 1.00 89.81 84 VAL A CA 1
ATOM 577 C C . VAL A 1 84 ? 1.411 -7.006 -6.677 1.00 89.81 84 VAL A C 1
ATOM 579 O O . VAL A 1 84 ? 1.143 -8.193 -6.880 1.00 89.81 84 VAL A O 1
ATOM 582 N N . LEU A 1 85 ? 2.457 -6.633 -5.941 1.00 88.06 85 LEU A N 1
ATOM 583 C CA . LEU A 1 85 ? 3.488 -7.560 -5.496 1.00 88.06 85 LEU A CA 1
ATOM 584 C C . LEU A 1 85 ? 3.102 -8.265 -4.186 1.00 88.06 85 LEU A C 1
ATOM 586 O O . LEU A 1 85 ? 2.676 -7.647 -3.205 1.00 88.06 85 LEU A O 1
ATOM 590 N N . LYS A 1 86 ? 3.290 -9.588 -4.162 1.00 87.62 86 LYS A N 1
ATOM 591 C CA . LYS A 1 86 ? 3.169 -10.408 -2.948 1.00 87.62 86 LYS A CA 1
ATOM 592 C C . LYS A 1 86 ? 4.516 -10.453 -2.220 1.00 87.62 86 LYS A C 1
ATOM 594 O O . LYS A 1 86 ? 5.535 -10.659 -2.870 1.00 87.62 86 LYS A O 1
ATOM 599 N N . GLY A 1 87 ? 4.503 -10.345 -0.891 1.00 88.31 87 GLY A N 1
ATOM 600 C CA . GLY A 1 87 ? 5.724 -10.288 -0.078 1.00 88.31 87 GLY A CA 1
ATOM 601 C C . GLY A 1 87 ? 6.356 -8.894 -0.060 1.00 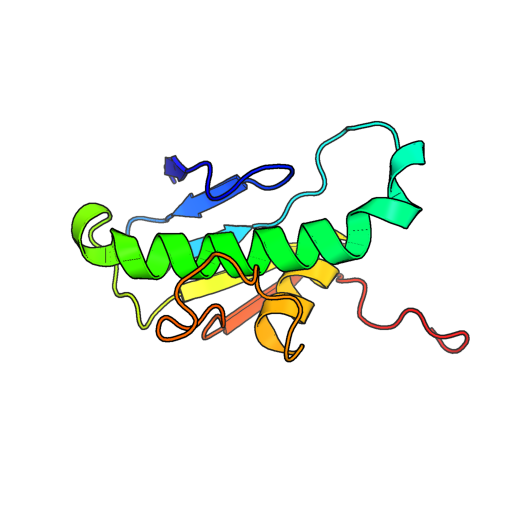88.31 87 GLY A C 1
ATOM 602 O O . GLY A 1 87 ? 5.712 -7.935 -0.482 1.00 88.31 87 GLY A O 1
ATOM 603 N N . LEU A 1 88 ? 7.599 -8.802 0.432 1.00 85.69 88 LEU A N 1
ATOM 604 C CA . LEU A 1 88 ? 8.279 -7.536 0.775 1.00 85.69 88 LEU A CA 1
ATOM 605 C C . LEU A 1 88 ? 7.511 -6.688 1.798 1.00 85.69 88 LEU A C 1
ATOM 607 O O . LEU A 1 88 ? 7.604 -5.470 1.814 1.00 85.69 88 LEU A O 1
ATOM 611 N N . ASP A 1 89 ? 6.681 -7.342 2.600 1.00 87.62 89 ASP A N 1
ATOM 612 C CA . ASP A 1 89 ? 6.114 -6.750 3.798 1.00 87.62 89 ASP A CA 1
ATOM 613 C C . ASP A 1 89 ? 7.163 -6.831 4.909 1.00 87.62 89 ASP A C 1
ATOM 615 O O . ASP A 1 89 ? 7.862 -7.847 5.003 1.00 87.62 89 ASP A O 1
ATOM 619 N N . ASN A 1 90 ? 7.233 -5.806 5.759 1.00 84.06 90 ASN A N 1
ATOM 620 C CA . ASN A 1 90 ? 8.145 -5.813 6.891 1.00 84.06 90 ASN A CA 1
ATOM 621 C C . ASN A 1 90 ? 7.775 -6.979 7.831 1.00 84.06 90 ASN A C 1
ATOM 623 O O . ASN A 1 90 ? 6.642 -7.043 8.319 1.00 84.06 90 ASN A O 1
ATOM 627 N N . PRO A 1 91 ? 8.696 -7.922 8.102 1.00 87.56 91 PRO A N 1
ATOM 628 C CA . PRO A 1 91 ? 8.392 -9.113 8.892 1.00 87.56 91 PRO A CA 1
ATOM 629 C C . PRO A 1 91 ? 8.138 -8.819 10.377 1.00 87.56 91 PRO A C 1
ATOM 631 O O . PRO A 1 91 ? 7.679 -9.709 11.093 1.00 87.56 91 PRO A O 1
ATOM 634 N N . ALA A 1 92 ? 8.458 -7.613 10.854 1.00 88.69 92 ALA A N 1
ATOM 635 C CA . ALA A 1 92 ? 8.196 -7.182 12.223 1.00 88.69 92 ALA A CA 1
ATOM 636 C C . ALA A 1 92 ? 6.760 -6.661 12.435 1.00 88.69 92 ALA A C 1
ATOM 638 O O . ALA A 1 92 ? 6.360 -6.460 13.581 1.00 88.69 92 ALA A O 1
ATOM 639 N N . GLU A 1 93 ? 5.991 -6.443 11.364 1.00 86.62 93 GLU A N 1
ATOM 640 C CA . GLU A 1 93 ? 4.629 -5.903 11.425 1.00 86.62 93 GLU A CA 1
ATOM 641 C C . GLU A 1 93 ? 3.542 -6.988 11.515 1.00 86.62 93 GLU A C 1
ATOM 643 O O . GLU A 1 93 ? 3.759 -8.163 11.205 1.00 86.62 93 GLU A O 1
ATOM 648 N N . ASP A 1 94 ? 2.326 -6.586 11.906 1.00 90.44 94 ASP A N 1
ATOM 649 C CA . ASP A 1 94 ? 1.177 -7.489 11.935 1.00 90.44 94 ASP A CA 1
ATOM 650 C C . ASP A 1 94 ? 0.665 -7.801 10.518 1.00 90.44 94 ASP A C 1
ATOM 652 O O . ASP A 1 94 ? -0.092 -7.051 9.894 1.00 90.44 94 ASP A O 1
ATOM 656 N N . ALA A 1 95 ? 1.031 -8.981 10.019 1.00 90.00 95 ALA A N 1
ATOM 657 C CA . ALA A 1 95 ? 0.576 -9.492 8.730 1.00 90.00 95 ALA A CA 1
ATOM 658 C C . ALA A 1 95 ? -0.946 -9.755 8.654 1.00 90.00 95 ALA A C 1
ATOM 660 O O . ALA A 1 95 ? -1.464 -9.970 7.553 1.00 90.00 95 ALA A O 1
ATOM 661 N N . SER A 1 96 ? -1.675 -9.747 9.781 1.00 93.44 96 SER A N 1
ATOM 662 C CA . SER A 1 96 ? -3.143 -9.833 9.792 1.00 93.44 96 SER A CA 1
ATOM 663 C C . SER A 1 96 ? -3.793 -8.573 9.211 1.00 93.44 96 SER A C 1
ATOM 665 O O . SER A 1 96 ? -4.858 -8.641 8.584 1.00 93.44 96 SER A O 1
ATOM 667 N N . VAL A 1 97 ? -3.108 -7.432 9.328 1.00 92.06 97 VAL A N 1
ATOM 668 C CA . VAL A 1 97 ? -3.495 -6.185 8.684 1.00 92.06 97 VAL A CA 1
ATOM 669 C C . VAL A 1 97 ? -2.914 -6.164 7.276 1.00 92.06 97 VAL A C 1
ATOM 671 O O . VAL A 1 97 ? -1.710 -6.287 7.040 1.00 92.06 97 VAL A O 1
ATOM 674 N N . SER A 1 98 ? -3.797 -6.011 6.293 1.00 92.25 98 SER A N 1
ATOM 675 C CA . SER A 1 98 ? -3.376 -5.920 4.898 1.00 92.25 98 SER A CA 1
ATOM 676 C C . SER A 1 98 ? -2.502 -4.674 4.685 1.00 92.25 98 SER A C 1
ATOM 678 O O . SER A 1 98 ? -2.770 -3.620 5.256 1.00 92.25 98 SER A O 1
ATOM 680 N N . SER A 1 99 ? -1.506 -4.768 3.809 1.00 89.38 99 SER A N 1
ATOM 681 C CA . SER A 1 99 ? -0.738 -3.633 3.269 1.00 89.38 99 SER A CA 1
ATOM 682 C C . SER A 1 99 ? -1.216 -3.221 1.874 1.00 89.38 99 SER A C 1
ATOM 684 O O . SER A 1 99 ? -0.671 -2.319 1.247 1.00 89.38 99 SER A O 1
ATOM 686 N N . ARG A 1 100 ? -2.250 -3.892 1.346 1.00 91.94 100 ARG A N 1
ATOM 687 C CA . ARG A 1 100 ? -2.690 -3.689 -0.033 1.00 91.94 100 ARG A CA 1
ATOM 688 C C . ARG A 1 100 ? -3.675 -2.514 -0.130 1.00 91.94 100 ARG A C 1
ATOM 690 O O . ARG A 1 100 ? -4.669 -2.498 0.616 1.00 91.94 100 ARG A O 1
ATOM 697 N N . PRO A 1 101 ? -3.476 -1.570 -1.065 1.00 88.50 101 PRO A N 1
ATOM 698 C CA . PRO A 1 101 ? -4.467 -0.553 -1.386 1.00 88.50 101 PRO A CA 1
ATOM 699 C C . PRO A 1 101 ? -5.629 -1.148 -2.200 1.00 88.50 101 PRO A C 1
ATOM 701 O O . PRO A 1 101 ? -5.531 -2.210 -2.823 1.00 88.50 101 PRO A O 1
ATOM 704 N N . ARG A 1 102 ? -6.767 -0.453 -2.200 1.00 90.75 102 ARG A N 1
ATOM 705 C CA . ARG A 1 102 ? -7.964 -0.804 -2.983 1.00 90.75 102 ARG A CA 1
ATOM 706 C C . ARG A 1 102 ? -7.956 -0.203 -4.383 1.00 90.75 102 ARG A C 1
ATOM 708 O O . ARG A 1 102 ? -8.611 -0.751 -5.264 1.00 90.75 102 ARG A O 1
ATOM 715 N N . ALA A 1 103 ? -7.225 0.887 -4.580 1.00 88.81 103 ALA A N 1
ATOM 716 C CA . ALA A 1 103 ? -7.085 1.566 -5.859 1.00 88.81 103 ALA A CA 1
ATOM 717 C C . ALA A 1 103 ? -5.653 2.080 -6.043 1.00 88.81 103 ALA A C 1
ATOM 719 O O . ALA A 1 103 ? -4.952 2.339 -5.064 1.00 88.81 103 ALA A O 1
ATOM 720 N N . LEU A 1 104 ? -5.248 2.225 -7.304 1.00 87.50 104 LEU A N 1
ATOM 721 C CA . LEU A 1 104 ? -3.958 2.776 -7.705 1.00 87.50 104 LEU A CA 1
ATOM 722 C C . LEU A 1 104 ? -4.184 3.987 -8.611 1.00 87.50 104 LEU A C 1
ATOM 724 O O . LEU A 1 104 ? -4.957 3.898 -9.565 1.00 87.50 104 LEU A O 1
ATOM 728 N N . VAL A 1 105 ? -3.500 5.095 -8.328 1.00 85.50 105 VAL A N 1
ATOM 729 C CA . VAL A 1 105 ? -3.507 6.309 -9.156 1.00 85.50 105 VAL A CA 1
ATOM 730 C C . VAL A 1 105 ? -2.082 6.579 -9.628 1.00 85.50 105 VAL A C 1
ATOM 732 O O . VAL A 1 105 ? -1.258 7.113 -8.890 1.00 85.50 105 VAL A O 1
ATOM 735 N N . LEU A 1 106 ? -1.773 6.146 -10.849 1.00 83.31 106 LEU A N 1
ATOM 736 C CA . LEU A 1 106 ? -0.403 6.104 -11.357 1.00 83.31 106 LEU A CA 1
ATOM 737 C C . LEU A 1 106 ? -0.202 7.127 -12.475 1.00 83.31 106 LEU A C 1
ATOM 739 O O . LEU A 1 106 ? -0.891 7.083 -13.494 1.00 83.31 106 LEU A O 1
ATOM 743 N N . PHE A 1 107 ? 0.775 8.012 -12.305 1.00 78.88 107 PHE A N 1
ATOM 744 C CA . PHE A 1 107 ? 1.122 9.040 -13.283 1.00 78.88 107 PHE A CA 1
ATOM 745 C C . PHE A 1 107 ? 2.444 8.679 -13.954 1.00 78.88 107 PHE A C 1
ATOM 747 O O . PHE A 1 107 ? 3.484 8.685 -13.307 1.00 78.88 107 PHE A O 1
ATOM 754 N N . ASN A 1 108 ? 2.424 8.323 -15.244 1.00 85.31 108 ASN A N 1
ATOM 755 C CA . ASN A 1 108 ? 3.636 7.929 -15.984 1.00 85.31 108 ASN A CA 1
ATOM 756 C C . ASN A 1 108 ? 4.589 7.010 -15.169 1.00 85.31 108 ASN A C 1
ATOM 758 O O . ASN A 1 108 ? 5.767 7.344 -15.013 1.00 85.31 108 ASN A O 1
ATOM 762 N N . PRO A 1 109 ? 4.073 5.914 -14.568 1.00 81.69 109 PRO A N 1
ATOM 763 C CA . PRO A 1 109 ? 4.855 5.066 -13.674 1.00 81.69 109 PRO A CA 1
ATOM 764 C C . PRO A 1 109 ? 5.910 4.272 -14.449 1.00 81.69 109 PRO A C 1
ATOM 766 O O . PRO A 1 109 ? 5.676 3.863 -15.586 1.00 81.69 109 PRO A O 1
ATOM 769 N N . VAL A 1 110 ? 7.031 3.960 -13.799 1.00 82.19 110 VAL A N 1
ATOM 770 C CA . VAL A 1 110 ? 7.871 2.842 -14.249 1.00 82.19 110 VAL A CA 1
ATOM 771 C C . VAL A 1 110 ? 7.117 1.559 -13.897 1.00 82.19 110 VAL A C 1
ATOM 773 O O . VAL A 1 110 ? 6.803 1.353 -12.730 1.00 82.19 110 VAL A O 1
ATOM 776 N N . ILE A 1 111 ? 6.790 0.705 -14.867 1.00 84.81 111 ILE A N 1
ATOM 777 C CA . ILE A 1 111 ? 6.045 -0.555 -14.625 1.00 84.81 111 ILE A CA 1
ATOM 778 C C . ILE A 1 111 ? 6.720 -1.790 -15.211 1.00 84.81 111 ILE A C 1
ATOM 780 O O . ILE A 1 111 ? 6.366 -2.907 -14.843 1.00 84.81 111 ILE A O 1
ATOM 784 N N . ASP A 1 112 ? 7.693 -1.590 -16.086 1.00 84.19 112 ASP A N 1
ATOM 785 C CA . ASP A 1 112 ? 8.490 -2.645 -16.674 1.00 84.19 112 ASP A CA 1
ATOM 786 C C . ASP A 1 112 ? 9.950 -2.163 -16.668 1.00 84.19 112 ASP A C 1
ATOM 788 O O . ASP A 1 112 ? 10.277 -1.020 -16.995 1.00 84.19 112 ASP A O 1
ATOM 792 N N . THR A 1 113 ? 10.796 -3.000 -16.077 1.00 79.56 113 THR A N 1
ATOM 793 C CA . THR A 1 113 ? 12.243 -2.803 -15.920 1.00 79.56 113 THR A CA 1
ATOM 794 C C . THR A 1 113 ? 13.015 -3.908 -16.640 1.00 79.56 113 THR A C 1
ATOM 796 O O . THR A 1 113 ? 14.213 -4.091 -16.425 1.00 79.56 113 THR A O 1
ATOM 799 N N . THR A 1 114 ? 12.324 -4.679 -17.480 1.00 84.88 114 THR A N 1
ATOM 800 C CA . THR A 1 114 ? 12.920 -5.692 -18.337 1.00 84.88 114 THR A CA 1
ATOM 801 C C . THR A 1 114 ? 13.586 -5.036 -19.541 1.00 84.88 114 THR A C 1
ATOM 803 O O . THR A 1 114 ? 13.324 -3.890 -19.896 1.00 84.88 114 THR A O 1
ATOM 806 N N . GLU A 1 115 ? 14.437 -5.793 -20.230 1.00 82.88 115 GLU A N 1
ATOM 807 C CA . GLU A 1 115 ? 15.123 -5.324 -21.442 1.00 82.88 115 GLU A CA 1
ATOM 808 C C . GLU A 1 115 ? 14.170 -4.886 -22.569 1.00 82.88 115 GLU A C 1
ATOM 810 O O . GLU A 1 115 ? 14.605 -4.247 -23.526 1.00 82.88 115 GLU A O 1
ATOM 815 N N . LYS A 1 116 ? 12.885 -5.255 -22.496 1.00 84.56 116 LYS A N 1
ATOM 816 C CA . LYS A 1 116 ? 11.893 -4.971 -23.540 1.00 84.56 116 LYS A CA 1
ATOM 817 C C . LYS A 1 116 ? 11.236 -3.602 -23.404 1.00 84.56 116 LYS A C 1
ATOM 819 O O . LYS A 1 116 ? 10.677 -3.145 -24.402 1.00 84.56 116 LYS A O 1
ATOM 824 N N . GLY A 1 117 ? 11.381 -2.962 -22.245 1.00 61.19 117 GLY A N 1
ATOM 825 C CA . GLY A 1 117 ? 10.717 -1.702 -21.946 1.00 61.19 117 GLY A CA 1
ATOM 826 C C . GLY A 1 117 ? 9.293 -1.914 -21.489 1.00 61.19 117 GLY A C 1
ATOM 827 O O . GLY A 1 117 ? 8.429 -2.249 -22.330 1.00 61.19 117 GLY A O 1
#